Protein AF-A0A6V7JYD3-F1 (afdb_monomer_lite)

Sequence (82 aa):
MGLRKNGVIVVKENITSSNKLEVDTEDSSITRPYHDFKRIFEKAELCCIKEKPQSHMPRGLYPIVMFALRAANSPQSLSETS

Foldseek 3Di:
DDADQVGKDKDKFFADPVQQWDADPVVRDIHHHPVVVVVVCVVVQKDFLDKDWDPDDDPPGGTIMMTIIDRNPRPCSVVRPD

InterPro domains:
  IPR008576 Alpha-N-methyltransferase NTM1 [PF05891] (2-70)
  IPR008576 Alpha-N-methyltransferase NTM1 [PTHR12753] (2-70)
  IPR029063 S-adenosyl-L-methionine-dependent methyltransferase superfamily [G3DSA:3.40.50.150] (1-70)

Structure (mmCIF, N/CA/C/O backbone):
data_AF-A0A6V7JYD3-F1
#
_entry.id   AF-A0A6V7JYD3-F1
#
loop_
_atom_site.group_PDB
_atom_site.id
_atom_site.type_symbol
_atom_site.label_atom_id
_atom_site.label_alt_id
_atom_site.label_comp_id
_atom_site.label_asym_id
_atom_site.label_entity_id
_atom_site.label_seq_id
_atom_site.pdbx_PDB_ins_code
_atom_site.Cartn_x
_atom_site.Cartn_y
_atom_site.Cartn_z
_atom_site.occupancy
_atom_site.B_iso_or_equiv
_atom_site.auth_seq_id
_atom_site.auth_comp_id
_atom_site.auth_asym_id
_atom_site.auth_atom_id
_atom_site.pdbx_PDB_model_num
ATOM 1 N N . MET A 1 1 ? -14.192 19.572 11.672 1.00 46.06 1 MET A N 1
ATOM 2 C CA . MET A 1 1 ? -14.234 18.794 10.411 1.00 46.06 1 MET A CA 1
ATOM 3 C C . MET A 1 1 ? -13.269 17.625 10.552 1.00 46.06 1 MET A C 1
ATOM 5 O O . MET A 1 1 ? -12.204 17.829 11.113 1.00 46.06 1 MET A O 1
ATOM 9 N N . GLY A 1 2 ? -13.655 16.422 10.128 1.00 82.50 2 GLY A N 1
ATOM 10 C CA . GLY A 1 2 ? -12.890 15.177 10.284 1.00 82.50 2 GLY A CA 1
ATOM 11 C C . GLY A 1 2 ? -13.745 13.976 9.869 1.00 82.50 2 GLY A C 1
ATOM 12 O O . GLY A 1 2 ? -14.913 14.158 9.508 1.00 82.50 2 GLY A O 1
ATOM 13 N N . LEU A 1 3 ? -13.197 12.758 9.912 1.00 89.00 3 LEU A N 1
ATOM 14 C CA . LEU A 1 3 ? -14.006 11.551 9.705 1.00 89.00 3 LEU A CA 1
ATOM 15 C C . LEU A 1 3 ? -15.150 11.519 10.727 1.00 89.00 3 LEU A C 1
ATOM 17 O O . LEU A 1 3 ? -14.955 11.802 11.909 1.00 89.00 3 LEU A O 1
ATOM 21 N N . ARG A 1 4 ? -16.358 11.169 10.272 1.00 90.94 4 ARG A N 1
ATOM 22 C CA . ARG A 1 4 ? -17.494 10.941 11.177 1.00 90.94 4 ARG A CA 1
ATOM 23 C C . ARG A 1 4 ? -17.177 9.781 12.125 1.00 90.94 4 ARG A C 1
ATOM 25 O O . ARG A 1 4 ? -16.310 8.958 11.834 1.00 90.94 4 ARG A O 1
ATOM 32 N N . LYS A 1 5 ? -17.915 9.680 13.236 1.00 87.56 5 LYS A N 1
ATOM 33 C CA . LYS A 1 5 ? -17.832 8.524 14.142 1.00 87.56 5 LYS A CA 1
ATOM 34 C C . LYS A 1 5 ? -17.934 7.223 13.332 1.00 87.56 5 LYS A C 1
ATOM 36 O O . LYS A 1 5 ? -18.837 7.087 12.509 1.00 87.56 5 LYS A O 1
ATOM 41 N N . ASN A 1 6 ? -17.002 6.300 13.567 1.00 86.56 6 ASN A N 1
ATOM 42 C CA . ASN A 1 6 ? -16.852 5.019 12.861 1.00 86.56 6 ASN A CA 1
ATOM 43 C C . ASN A 1 6 ? -16.492 5.122 11.363 1.00 86.56 6 ASN A C 1
ATOM 45 O O . ASN A 1 6 ? -16.515 4.105 10.6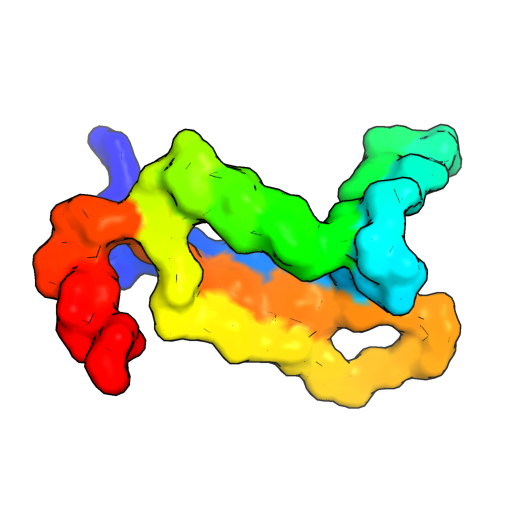67 1.00 86.56 6 ASN A O 1
ATOM 49 N N . GLY A 1 7 ? -16.164 6.317 10.861 1.00 92.25 7 GLY A N 1
ATOM 50 C CA . GLY A 1 7 ? -15.700 6.524 9.493 1.00 92.25 7 GLY A CA 1
ATOM 51 C C . GLY A 1 7 ? -14.421 5.739 9.208 1.00 92.25 7 GLY A C 1
ATOM 52 O O . GLY A 1 7 ? -13.600 5.522 10.098 1.00 92.25 7 GLY A O 1
ATOM 53 N N . VAL A 1 8 ? -14.272 5.297 7.962 1.00 95.44 8 VAL A N 1
ATOM 54 C CA . VAL A 1 8 ? -13.149 4.476 7.499 1.00 95.44 8 VAL A CA 1
ATOM 55 C C . VAL A 1 8 ? -12.528 5.153 6.286 1.00 95.44 8 VAL A C 1
ATOM 57 O O . VAL A 1 8 ? -13.248 5.619 5.404 1.00 95.44 8 VAL A O 1
ATOM 60 N N . ILE A 1 9 ? -11.199 5.182 6.237 1.00 97.12 9 ILE A N 1
ATOM 61 C CA . ILE A 1 9 ? -10.453 5.497 5.017 1.00 97.12 9 ILE A CA 1
ATOM 62 C C . ILE A 1 9 ? -10.145 4.174 4.328 1.00 97.12 9 ILE A C 1
ATOM 64 O O . ILE A 1 9 ? -9.674 3.242 4.974 1.00 97.12 9 ILE A O 1
ATOM 68 N N . VAL A 1 10 ? -10.398 4.083 3.026 1.00 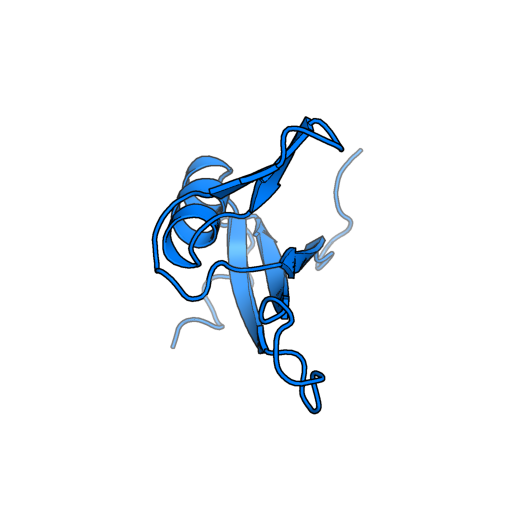98.00 10 VAL A N 1
ATOM 69 C CA . VAL A 1 10 ? -9.979 2.929 2.228 1.00 98.00 10 VAL A CA 1
ATOM 70 C C . VAL A 1 10 ? -8.896 3.377 1.261 1.00 98.00 10 VAL A C 1
ATOM 72 O O . VAL A 1 10 ? -9.139 4.245 0.427 1.00 98.00 10 VAL A O 1
ATOM 75 N N . VAL A 1 11 ? -7.716 2.773 1.366 1.00 98.50 11 VAL A N 1
ATOM 76 C CA . VAL A 1 11 ? -6.623 2.941 0.403 1.00 98.50 11 VAL A CA 1
ATOM 77 C C . VAL A 1 11 ? -6.600 1.706 -0.482 1.00 98.50 11 VAL A C 1
ATOM 79 O O . VAL A 1 11 ? -6.463 0.598 0.027 1.00 98.50 11 VAL A O 1
ATOM 82 N N . LYS A 1 12 ? -6.760 1.877 -1.793 1.00 98.44 12 LYS A N 1
ATOM 83 C CA . LYS A 1 12 ? -6.675 0.796 -2.779 1.00 98.44 12 LYS A CA 1
ATOM 84 C C . LYS A 1 12 ? -5.554 1.130 -3.746 1.00 98.44 12 LYS A C 1
ATOM 86 O O . LYS A 1 12 ? -5.716 2.071 -4.510 1.00 98.44 12 LYS A O 1
ATOM 91 N N . GLU A 1 13 ? -4.463 0.376 -3.700 1.00 98.38 13 GLU A N 1
ATOM 92 C CA . GLU A 1 13 ? -3.236 0.768 -4.395 1.00 98.38 13 GLU A CA 1
ATOM 93 C C . GLU A 1 13 ? -2.449 -0.427 -4.949 1.00 98.38 13 GLU A C 1
ATOM 95 O O . GLU A 1 13 ? -2.593 -1.558 -4.465 1.00 98.38 13 GLU A O 1
ATOM 100 N N . ASN A 1 14 ? -1.629 -0.156 -5.966 1.00 98.44 14 ASN A N 1
ATOM 101 C CA . ASN A 1 14 ? -0.645 -1.066 -6.538 1.00 98.44 14 ASN A CA 1
ATOM 102 C C . ASN A 1 14 ? 0.482 -1.355 -5.537 1.00 98.44 14 ASN A C 1
ATOM 104 O O . ASN A 1 14 ? 1.009 -0.460 -4.872 1.00 98.44 14 ASN A O 1
ATOM 108 N N . ILE A 1 15 ? 0.887 -2.621 -5.474 1.00 98.19 15 ILE A N 1
ATOM 109 C CA . ILE A 1 15 ? 1.977 -3.115 -4.636 1.00 98.19 15 ILE A CA 1
ATOM 110 C C . ILE A 1 15 ? 3.045 -3.739 -5.531 1.00 98.19 15 ILE A C 1
ATOM 112 O O . ILE A 1 15 ? 2.729 -4.526 -6.422 1.00 98.19 15 ILE A O 1
ATOM 116 N N . THR A 1 16 ? 4.320 -3.450 -5.279 1.00 98.06 16 THR A N 1
ATOM 117 C CA . THR A 1 16 ? 5.398 -4.091 -6.041 1.00 98.06 16 THR A CA 1
ATOM 118 C C . THR A 1 16 ? 5.495 -5.582 -5.731 1.00 98.06 16 THR A C 1
ATOM 120 O O . THR A 1 16 ? 5.415 -6.015 -4.579 1.00 98.06 16 THR A O 1
ATOM 123 N N . SER A 1 17 ? 5.714 -6.398 -6.764 1.00 95.19 17 SER A N 1
ATOM 124 C CA . SER A 1 17 ? 5.991 -7.834 -6.590 1.00 95.19 17 SER A CA 1
ATOM 125 C C . SER A 1 17 ? 7.441 -8.110 -6.185 1.00 95.19 17 SER A C 1
ATOM 127 O O . SER A 1 17 ? 7.737 -9.170 -5.641 1.00 95.19 17 SER A O 1
ATOM 129 N N . SER A 1 18 ? 8.344 -7.154 -6.423 1.00 94.75 18 SER A N 1
ATOM 130 C CA . SER A 1 18 ? 9.777 -7.250 -6.126 1.00 94.75 18 SER A CA 1
ATOM 131 C C . SER A 1 18 ? 10.130 -7.015 -4.652 1.00 94.75 18 SER A C 1
ATOM 133 O O . SER A 1 18 ? 11.282 -7.207 -4.257 1.00 94.75 18 SER A O 1
ATOM 135 N N . ASN A 1 19 ? 9.162 -6.565 -3.843 1.00 94.50 19 ASN A N 1
ATOM 136 C CA . ASN A 1 19 ? 9.365 -6.067 -2.481 1.00 94.50 19 ASN A CA 1
ATOM 137 C C . ASN A 1 19 ? 10.374 -4.895 -2.391 1.00 94.50 19 ASN A C 1
ATOM 139 O O . ASN A 1 19 ? 10.951 -4.642 -1.333 1.00 94.50 19 ASN A O 1
ATOM 143 N N . LYS A 1 20 ? 10.578 -4.168 -3.495 1.00 97.00 20 LYS A N 1
ATOM 144 C CA . LYS A 1 20 ? 11.368 -2.933 -3.575 1.00 97.00 20 LYS A CA 1
ATOM 145 C C . LYS A 1 20 ? 10.487 -1.789 -4.064 1.00 97.00 20 LYS A C 1
ATOM 1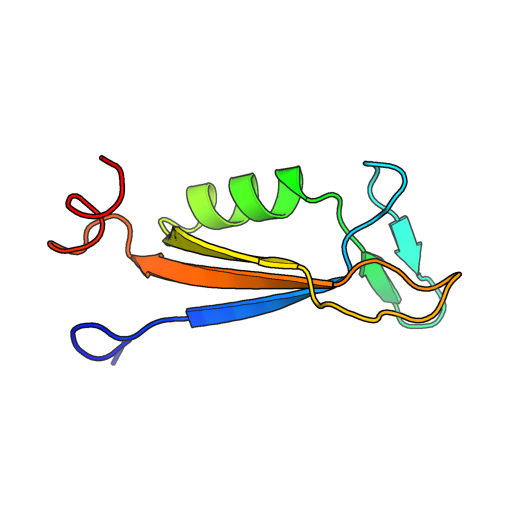47 O O . LYS A 1 20 ? 9.401 -2.023 -4.579 1.00 97.00 20 LYS A O 1
ATOM 152 N N . LEU A 1 21 ? 10.936 -0.557 -3.862 1.00 97.44 21 LEU A N 1
ATOM 153 C CA . LEU A 1 21 ? 10.286 0.628 -4.413 1.00 97.44 21 LEU A CA 1
ATOM 154 C C . LEU A 1 21 ? 10.623 0.745 -5.904 1.00 97.44 21 LEU A C 1
ATOM 156 O O . LEU A 1 21 ? 11.785 0.596 -6.280 1.00 97.44 21 LEU A O 1
ATOM 160 N N . GLU A 1 22 ? 9.617 1.025 -6.726 1.00 98.12 22 GLU A N 1
ATOM 161 C CA . GLU A 1 22 ? 9.747 1.161 -8.178 1.00 98.12 22 GLU A CA 1
ATOM 162 C C . GLU A 1 22 ? 9.222 2.536 -8.604 1.00 98.12 22 GLU A C 1
ATOM 164 O O . GLU A 1 22 ? 8.134 2.946 -8.195 1.00 98.12 22 GLU A O 1
ATOM 169 N N . VAL A 1 23 ? 10.028 3.271 -9.372 1.00 97.81 23 VAL A N 1
ATOM 170 C CA . VAL A 1 23 ? 9.700 4.613 -9.871 1.00 97.81 23 VAL A CA 1
ATOM 171 C C . VAL A 1 23 ? 9.292 4.487 -11.327 1.00 97.81 23 VAL A C 1
ATOM 173 O O . VAL A 1 23 ? 10.061 3.957 -12.129 1.00 97.81 23 VAL A O 1
ATOM 176 N N . ASP A 1 24 ? 8.115 5.002 -11.653 1.00 97.12 24 ASP A N 1
ATOM 177 C CA . ASP A 1 24 ? 7.675 5.167 -13.028 1.00 97.12 24 ASP A CA 1
ATOM 178 C C . ASP A 1 24 ? 7.939 6.616 -13.450 1.00 97.12 24 ASP A C 1
ATOM 180 O O . ASP A 1 24 ? 7.411 7.573 -12.882 1.00 97.12 24 ASP A O 1
ATOM 184 N N . THR A 1 25 ? 8.843 6.791 -14.410 1.00 97.75 25 THR A N 1
ATOM 185 C CA . THR A 1 25 ? 9.236 8.116 -14.899 1.00 97.75 25 THR A CA 1
ATOM 186 C C . THR A 1 25 ? 8.297 8.662 -15.969 1.00 97.75 25 THR A C 1
ATOM 188 O O . THR A 1 25 ? 8.378 9.851 -16.269 1.00 97.75 25 THR A O 1
ATOM 191 N N . GLU A 1 26 ? 7.445 7.825 -16.564 1.00 97.94 26 GLU A N 1
ATOM 192 C CA . GLU A 1 26 ? 6.505 8.248 -17.605 1.00 97.94 26 GLU A CA 1
ATOM 193 C C . GLU A 1 26 ? 5.338 9.028 -16.992 1.00 97.94 26 GLU A C 1
ATOM 195 O O . GLU A 1 26 ? 4.988 10.104 -17.481 1.00 97.94 26 GLU A O 1
ATOM 200 N N . ASP A 1 27 ? 4.803 8.546 -15.866 1.00 97.06 27 ASP A N 1
ATOM 201 C CA . ASP A 1 27 ? 3.719 9.205 -15.127 1.00 97.06 27 ASP A CA 1
ATOM 202 C C . ASP A 1 27 ? 4.169 9.892 -13.822 1.00 97.06 27 ASP A C 1
ATOM 204 O O . ASP A 1 27 ? 3.35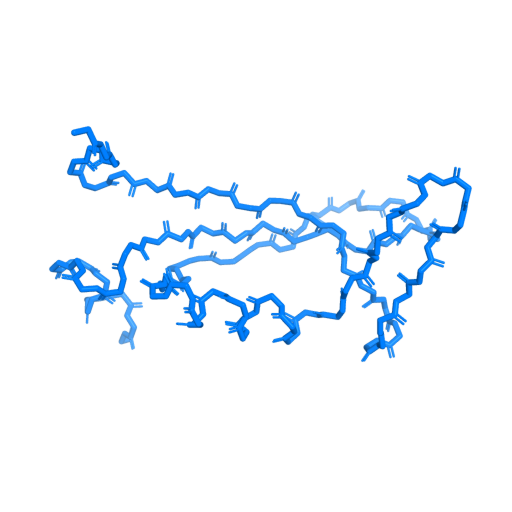8 10.499 -13.119 1.00 97.06 27 ASP A O 1
ATOM 208 N N . SER A 1 28 ? 5.474 9.861 -13.521 1.00 97.56 28 SER A N 1
ATOM 209 C CA . SER A 1 28 ? 6.072 10.431 -12.303 1.00 97.56 28 SER A CA 1
ATOM 210 C C . SER A 1 28 ? 5.494 9.854 -11.002 1.00 97.56 28 SER A C 1
ATOM 212 O O . SER A 1 28 ? 5.392 10.558 -9.989 1.00 97.56 28 SER A O 1
ATOM 214 N N . SER A 1 29 ? 5.124 8.572 -11.009 1.00 97.50 29 SER A N 1
ATOM 215 C CA . SER A 1 29 ? 4.592 7.866 -9.847 1.00 97.50 29 SER A CA 1
ATOM 216 C C . SER A 1 29 ? 5.611 6.922 -9.193 1.00 97.50 29 SER A C 1
ATOM 218 O O . SER A 1 29 ? 6.722 6.683 -9.672 1.00 97.50 29 SER A O 1
ATOM 220 N N . ILE A 1 30 ? 5.241 6.408 -8.017 1.00 97.94 30 ILE A N 1
ATOM 221 C CA . ILE A 1 30 ? 6.024 5.417 -7.278 1.00 97.94 30 ILE A CA 1
ATOM 222 C C . ILE A 1 30 ? 5.101 4.285 -6.847 1.00 97.94 30 ILE A C 1
ATOM 224 O O . ILE A 1 30 ? 4.191 4.505 -6.039 1.00 97.94 30 ILE A O 1
ATOM 228 N N . THR A 1 31 ? 5.423 3.067 -7.275 1.00 98.38 31 THR A N 1
ATOM 229 C CA . THR A 1 31 ? 4.821 1.843 -6.741 1.00 98.38 31 THR A CA 1
ATOM 230 C C . THR A 1 31 ? 5.676 1.343 -5.577 1.00 98.38 31 THR A C 1
ATOM 232 O O . THR A 1 31 ? 6.901 1.240 -5.672 1.00 98.38 31 THR A O 1
ATOM 235 N N . ARG A 1 32 ? 5.047 1.069 -4.430 1.00 98.56 32 ARG A N 1
ATOM 236 C CA . ARG A 1 32 ? 5.746 0.729 -3.178 1.00 98.56 32 ARG A CA 1
ATOM 237 C C . ARG A 1 32 ? 5.557 -0.739 -2.801 1.00 98.56 32 ARG A C 1
ATOM 239 O O . ARG A 1 32 ? 4.530 -1.331 -3.140 1.00 98.56 32 ARG A O 1
ATOM 246 N N . PRO A 1 33 ? 6.500 -1.323 -2.046 1.00 98.38 33 PRO A N 1
ATOM 247 C CA . PRO A 1 33 ? 6.279 -2.617 -1.432 1.00 98.38 33 PRO A CA 1
ATOM 248 C C . PRO A 1 33 ? 5.251 -2.512 -0.303 1.00 98.38 33 PRO A C 1
ATOM 250 O O . PRO A 1 33 ? 5.072 -1.470 0.328 1.00 98.38 33 PRO A O 1
ATOM 253 N N . TYR A 1 34 ? 4.595 -3.629 -0.004 1.00 98.19 34 TYR A N 1
ATOM 254 C CA . TYR A 1 34 ? 3.528 -3.705 0.994 1.00 98.19 34 TYR A CA 1
ATOM 255 C C . TYR A 1 34 ? 3.925 -3.129 2.370 1.00 98.19 34 TYR A C 1
ATOM 257 O O 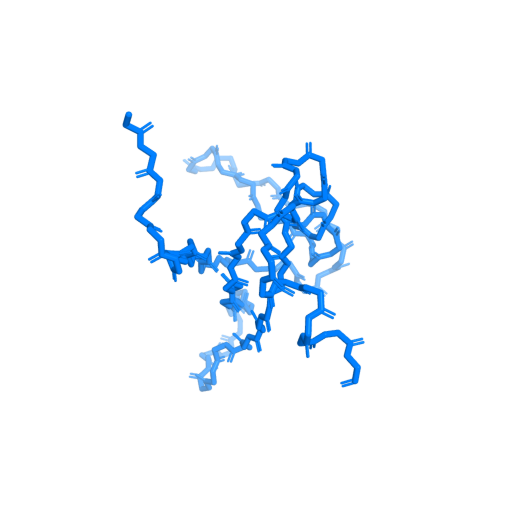. TYR A 1 34 ? 3.157 -2.394 2.994 1.00 98.19 34 TYR A O 1
ATOM 265 N N . HIS A 1 35 ? 5.142 -3.422 2.838 1.00 97.69 35 HIS A N 1
ATOM 266 C CA . HIS A 1 35 ? 5.614 -3.006 4.162 1.00 97.69 35 HIS A CA 1
ATOM 267 C C . HIS A 1 35 ? 5.745 -1.480 4.305 1.00 97.69 35 HIS A C 1
ATOM 269 O O . HIS A 1 35 ? 5.593 -0.947 5.407 1.00 97.69 35 HIS A O 1
ATOM 275 N N . ASP A 1 36 ? 5.962 -0.761 3.201 1.00 98.31 36 ASP A N 1
ATOM 276 C CA . ASP A 1 36 ? 6.023 0.698 3.219 1.00 98.31 36 ASP A CA 1
ATOM 277 C C . ASP A 1 36 ? 4.665 1.317 3.526 1.00 98.31 36 ASP A C 1
ATOM 279 O O . ASP A 1 36 ? 4.602 2.260 4.313 1.00 98.31 36 ASP A O 1
ATOM 283 N N . PHE A 1 37 ? 3.576 0.761 2.988 1.00 98.31 37 PHE A N 1
ATOM 284 C CA . PHE A 1 37 ? 2.226 1.227 3.305 1.00 98.31 37 PHE A CA 1
ATOM 285 C C . PHE A 1 37 ? 1.915 1.062 4.792 1.00 98.31 37 PHE A C 1
ATOM 287 O O . PHE A 1 37 ? 1.471 2.015 5.426 1.00 98.31 37 PHE A O 1
ATOM 294 N N . LYS A 1 38 ? 2.238 -0.097 5.384 1.00 97.44 38 LYS A N 1
ATOM 295 C CA . LYS A 1 38 ? 2.055 -0.335 6.827 1.00 97.44 38 LYS A CA 1
ATOM 296 C C . LYS A 1 38 ? 2.798 0.696 7.677 1.00 97.44 38 LYS A C 1
ATOM 298 O O . LYS A 1 38 ? 2.201 1.282 8.576 1.00 97.44 38 LYS A O 1
ATOM 303 N N . ARG A 1 39 ? 4.059 0.975 7.336 1.00 97.88 39 ARG A N 1
ATOM 304 C CA . ARG A 1 39 ? 4.884 1.988 8.010 1.00 97.88 39 ARG A CA 1
ATOM 305 C C . ARG A 1 39 ? 4.350 3.410 7.821 1.00 97.88 39 ARG A C 1
ATOM 307 O O . ARG A 1 39 ? 4.437 4.222 8.736 1.00 97.88 39 ARG A O 1
ATOM 314 N N . ILE A 1 40 ? 3.822 3.737 6.641 1.00 98.25 40 ILE A N 1
ATOM 315 C CA . ILE A 1 40 ? 3.198 5.041 6.375 1.00 98.25 40 ILE A CA 1
ATOM 316 C C . ILE A 1 40 ? 1.930 5.204 7.217 1.00 98.25 40 ILE A C 1
ATOM 318 O O . ILE A 1 40 ? 1.751 6.256 7.824 1.00 98.25 40 ILE A O 1
ATOM 322 N N . PHE A 1 41 ? 1.080 4.177 7.295 1.00 97.88 41 PHE A N 1
ATOM 323 C CA . PHE A 1 41 ? -0.138 4.225 8.107 1.00 97.88 41 PHE A CA 1
ATOM 324 C C . PHE A 1 41 ? 0.183 4.403 9.590 1.00 97.88 41 PHE A C 1
ATOM 326 O O . PHE A 1 41 ? -0.406 5.267 10.231 1.00 97.88 41 PHE A O 1
ATOM 333 N N . GLU A 1 42 ? 1.173 3.671 10.103 1.00 96.44 42 GLU A N 1
ATOM 334 C CA . GLU A 1 42 ? 1.656 3.826 11.477 1.00 96.44 42 GLU A CA 1
ATOM 335 C C . GLU A 1 42 ? 2.145 5.256 11.755 1.00 96.44 42 GLU A C 1
ATOM 337 O O . GLU A 1 42 ? 1.691 5.890 12.705 1.00 96.44 42 GLU A O 1
ATOM 342 N N . LYS A 1 43 ? 2.998 5.811 10.881 1.00 97.94 43 LYS A N 1
ATOM 343 C CA . LYS A 1 43 ? 3.479 7.201 10.990 1.00 97.94 43 LYS A CA 1
ATOM 344 C C . LYS A 1 43 ? 2.364 8.243 10.905 1.00 97.94 43 LYS A C 1
ATOM 346 O O . LYS A 1 43 ? 2.534 9.346 11.411 1.00 97.94 43 LYS A O 1
ATOM 351 N N . ALA A 1 44 ? 1.261 7.910 10.241 1.00 96.88 44 ALA A N 1
ATOM 352 C CA . ALA A 1 44 ? 0.080 8.755 10.120 1.00 96.88 44 ALA A CA 1
ATOM 353 C C . ALA A 1 44 ? -0.938 8.539 11.257 1.00 96.88 44 ALA A C 1
ATOM 355 O O . ALA A 1 44 ? -2.050 9.056 11.168 1.00 96.88 44 ALA A O 1
ATOM 356 N N . GLU A 1 45 ? -0.595 7.758 12.290 1.00 95.19 45 GLU A N 1
ATOM 357 C CA . GLU A 1 45 ? -1.486 7.400 13.403 1.00 95.19 45 GLU A CA 1
ATOM 358 C C . GLU A 1 45 ? -2.787 6.713 12.938 1.00 95.19 45 GLU A C 1
ATOM 360 O O . GLU A 1 45 ? -3.868 6.870 13.519 1.00 95.19 45 GLU A O 1
ATOM 365 N N . LEU A 1 46 ? -2.683 5.916 11.870 1.00 96.00 46 LEU A N 1
ATOM 366 C CA . LEU A 1 46 ? -3.764 5.113 11.313 1.00 96.00 46 LEU A CA 1
ATOM 367 C C . LEU A 1 46 ? -3.530 3.626 11.591 1.00 96.00 46 LEU A C 1
ATOM 369 O O . LEU A 1 46 ? -2.500 3.050 11.248 1.00 96.00 46 LEU A O 1
ATOM 373 N N . CYS A 1 47 ? -4.541 2.978 12.158 1.00 95.00 47 CYS A N 1
ATOM 374 C CA . CYS A 1 47 ? -4.591 1.536 12.318 1.00 95.00 47 CYS A CA 1
ATOM 375 C C . CYS A 1 47 ? -5.295 0.913 11.111 1.00 95.00 47 CYS A C 1
ATOM 377 O O . CYS A 1 47 ? -6.397 1.328 10.737 1.00 95.00 47 CYS A O 1
ATOM 379 N N . CYS A 1 48 ? -4.670 -0.097 10.508 1.00 96.12 48 CYS A N 1
ATOM 380 C CA . CYS A 1 48 ? -5.306 -0.882 9.464 1.00 96.12 48 CYS A CA 1
ATOM 381 C C . CYS A 1 48 ? -6.140 -2.001 10.082 1.00 96.12 48 CYS A C 1
ATOM 383 O O . CYS A 1 48 ? -5.594 -2.959 10.618 1.00 96.12 48 CYS A O 1
ATOM 385 N N . ILE A 1 49 ? -7.459 -1.858 9.982 1.00 95.94 49 ILE A N 1
ATOM 386 C CA . ILE A 1 49 ? -8.444 -2.769 10.575 1.00 95.94 49 ILE A CA 1
ATOM 387 C C . ILE A 1 49 ? -8.817 -3.927 9.644 1.00 95.94 49 ILE A C 1
ATOM 389 O O . ILE A 1 49 ? -9.371 -4.932 10.078 1.00 95.94 49 ILE A O 1
ATOM 393 N N . LYS A 1 50 ? -8.548 -3.797 8.339 1.00 97.06 50 LYS A N 1
ATOM 394 C CA . LYS A 1 50 ? -8.776 -4.872 7.373 1.00 97.06 50 LYS A CA 1
ATOM 395 C C . LYS A 1 50 ? -7.940 -4.685 6.127 1.00 97.06 50 LYS A C 1
ATOM 397 O O . LYS A 1 50 ? -7.788 -3.570 5.637 1.00 97.06 50 LYS A O 1
ATOM 402 N N . GLU A 1 51 ? -7.515 -5.802 5.560 1.00 97.75 51 GLU A N 1
ATOM 403 C CA . GLU A 1 51 ? -6.784 -5.837 4.304 1.00 97.75 51 GLU A CA 1
ATOM 404 C C . GLU A 1 51 ? -7.371 -6.877 3.366 1.00 97.75 51 GLU A C 1
ATOM 406 O O . GLU A 1 51 ? -7.870 -7.920 3.798 1.00 97.75 51 GLU A O 1
ATOM 411 N N . LYS A 1 52 ? -7.348 -6.582 2.067 1.00 98.06 52 LYS A N 1
ATOM 412 C CA . LYS A 1 52 ? -7.841 -7.506 1.051 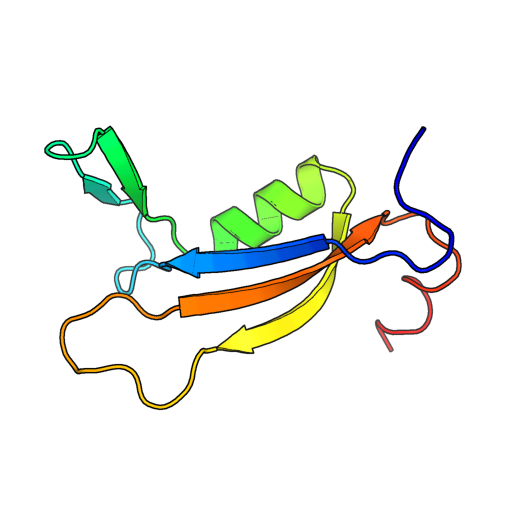1.00 98.06 52 LYS A CA 1
ATOM 413 C C . LYS A 1 52 ? -7.095 -7.324 -0.273 1.00 98.06 52 LYS A C 1
ATOM 415 O O . LYS A 1 52 ? -7.256 -6.278 -0.906 1.00 98.06 52 LYS A O 1
ATOM 420 N N . PRO A 1 53 ? -6.351 -8.340 -0.742 1.00 97.69 53 PRO A N 1
ATOM 421 C CA . PRO A 1 53 ? -5.864 -8.383 -2.116 1.00 97.69 53 PRO A CA 1
ATOM 422 C C . PRO A 1 53 ? -7.027 -8.407 -3.118 1.00 97.69 53 PRO A C 1
ATOM 424 O O . PRO A 1 53 ? -8.049 -9.065 -2.891 1.00 97.69 53 PRO A O 1
ATOM 427 N N . GLN A 1 54 ? -6.884 -7.706 -4.242 1.00 97.81 54 GLN A N 1
ATOM 428 C CA . GLN A 1 54 ? -7.834 -7.792 -5.345 1.00 97.81 54 GLN A CA 1
ATOM 429 C C . GLN A 1 54 ? -7.691 -9.146 -6.048 1.00 97.81 54 GLN A C 1
ATOM 431 O O . GLN A 1 54 ? -6.643 -9.489 -6.589 1.00 97.81 54 GLN A O 1
ATOM 436 N N . SER A 1 55 ? -8.772 -9.918 -6.048 1.00 96.81 55 SER A N 1
ATOM 437 C CA . SER A 1 55 ? -8.853 -11.199 -6.751 1.00 96.81 55 SER A CA 1
ATOM 438 C C . SER A 1 55 ? -8.908 -11.022 -8.270 1.00 96.81 55 SER A C 1
ATOM 440 O O . SER A 1 55 ? -9.411 -10.003 -8.741 1.00 96.81 55 SER A O 1
ATOM 442 N N . HIS A 1 56 ? -8.524 -12.066 -9.012 1.00 96.25 56 HIS A N 1
ATOM 443 C CA . HIS A 1 56 ? -8.677 -12.165 -10.474 1.00 96.25 56 HIS A CA 1
ATOM 444 C C . HIS A 1 56 ? -7.912 -11.097 -11.273 1.00 96.25 56 HIS A C 1
ATOM 446 O O . HIS A 1 56 ? -8.370 -10.653 -12.323 1.00 96.25 56 HIS A O 1
ATOM 452 N N . MET A 1 57 ? -6.736 -10.689 -10.789 1.00 96.06 57 MET A N 1
ATOM 453 C CA . MET A 1 57 ? -5.863 -9.794 -11.547 1.00 96.06 57 MET A CA 1
ATOM 454 C C . MET A 1 57 ? -5.300 -10.490 -12.797 1.00 96.06 57 MET A C 1
ATOM 456 O O . MET A 1 57 ? -4.867 -11.645 -12.706 1.00 96.06 57 MET A O 1
ATOM 460 N N . PRO A 1 58 ? -5.263 -9.802 -13.953 1.00 96.50 58 PRO A N 1
ATOM 461 C CA . PRO A 1 58 ? -4.493 -10.250 -15.106 1.00 96.50 58 PRO A CA 1
ATOM 462 C C . PRO A 1 58 ? -3.025 -10.503 -14.743 1.00 96.50 58 PRO A C 1
ATOM 464 O O . PRO A 1 58 ? -2.449 -9.815 -13.898 1.00 96.50 58 PRO A O 1
ATOM 467 N N . ARG A 1 59 ? -2.398 -11.483 -15.404 1.00 93.38 59 ARG A N 1
ATOM 468 C CA . ARG A 1 59 ? -0.957 -11.728 -15.245 1.00 93.38 59 ARG A CA 1
ATOM 469 C C . ARG A 1 59 ? -0.158 -10.554 -15.809 1.00 93.38 59 ARG A C 1
ATOM 471 O O . ARG A 1 59 ? -0.540 -9.989 -16.826 1.00 93.38 59 ARG A O 1
ATOM 478 N N . GLY A 1 60 ? 0.973 -10.250 -15.176 1.00 93.62 60 GLY A N 1
ATOM 479 C CA . GLY A 1 60 ? 1.885 -9.190 -15.618 1.00 93.62 60 GLY A CA 1
ATOM 480 C C . GLY A 1 60 ? 1.530 -7.786 -15.122 1.00 93.62 60 GLY A C 1
ATOM 481 O O . GLY A 1 60 ? 2.245 -6.851 -15.452 1.00 93.62 60 GLY A O 1
ATOM 482 N N . LEU A 1 61 ? 0.468 -7.632 -14.324 1.00 96.25 61 LEU A N 1
ATOM 483 C CA . LEU A 1 61 ? 0.153 -6.382 -13.628 1.00 96.25 61 LEU A CA 1
ATOM 484 C C . LEU A 1 61 ? 0.620 -6.436 -12.172 1.00 96.25 61 LEU A C 1
ATOM 486 O O . LEU A 1 61 ? 0.721 -7.520 -11.589 1.00 96.25 61 LEU A O 1
ATOM 490 N N . TYR A 1 62 ? 0.832 -5.265 -11.565 1.00 97.50 62 TYR A N 1
ATOM 491 C CA . TYR A 1 62 ? 1.053 -5.187 -10.126 1.00 97.50 62 TYR A CA 1
ATOM 492 C C . TYR A 1 62 ? -0.154 -5.749 -9.361 1.00 97.50 62 TYR A C 1
ATOM 494 O O . TYR A 1 62 ? -1.305 -5.481 -9.729 1.00 97.50 62 TYR A O 1
ATOM 502 N N . PRO A 1 63 ? 0.067 -6.519 -8.283 1.00 97.62 63 PRO A N 1
ATOM 503 C CA . PRO A 1 63 ? -1.002 -6.845 -7.357 1.00 97.62 63 PRO A CA 1
ATOM 504 C C . PRO A 1 63 ? -1.586 -5.564 -6.754 1.00 97.62 63 PRO A C 1
ATOM 506 O O . PRO A 1 63 ? -0.867 -4.613 -6.461 1.00 97.62 63 PRO A O 1
ATOM 509 N N . ILE A 1 64 ? -2.896 -5.566 -6.522 1.00 98.25 64 ILE A N 1
ATOM 510 C CA . ILE A 1 64 ? -3.608 -4.457 -5.880 1.00 98.25 64 ILE A CA 1
ATOM 511 C C . ILE A 1 64 ? -4.078 -4.913 -4.506 1.00 98.25 64 ILE A C 1
ATOM 513 O O . ILE A 1 64 ? -4.659 -5.995 -4.375 1.00 98.25 64 ILE A O 1
ATOM 517 N N . VAL A 1 65 ? -3.883 -4.078 -3.487 1.00 98.50 65 VAL A N 1
ATOM 518 C CA . VAL A 1 65 ? -4.364 -4.335 -2.122 1.00 98.50 65 VAL A CA 1
ATOM 519 C C . VAL A 1 65 ? -5.254 -3.188 -1.661 1.00 98.50 65 VAL A C 1
ATOM 521 O O . VAL A 1 65 ? -4.985 -2.020 -1.925 1.00 98.50 65 VAL A O 1
ATOM 524 N N . MET A 1 66 ? -6.345 -3.538 -0.980 1.00 98.69 66 MET A N 1
ATOM 525 C CA . MET A 1 66 ? -7.230 -2.605 -0.290 1.00 98.69 66 MET A CA 1
ATOM 526 C C . MET A 1 66 ? -6.958 -2.656 1.212 1.00 98.69 66 MET A C 1
ATOM 528 O O . MET A 1 66 ? -7.035 -3.731 1.803 1.00 98.69 66 MET A O 1
ATOM 532 N N . PHE A 1 67 ? -6.713 -1.500 1.819 1.00 98.50 67 PHE A N 1
ATOM 533 C CA . PHE A 1 67 ? -6.506 -1.301 3.250 1.00 98.50 67 PHE A CA 1
ATOM 534 C C . PHE A 1 67 ? -7.650 -0.457 3.807 1.00 98.50 67 PHE A C 1
ATOM 536 O O . PHE A 1 67 ? -7.859 0.671 3.364 1.00 98.50 67 PHE A O 1
ATOM 543 N N . ALA A 1 68 ? -8.385 -0.982 4.780 1.00 98.00 68 ALA A N 1
ATOM 544 C CA . ALA A 1 68 ? -9.343 -0.219 5.568 1.00 98.00 68 ALA A CA 1
ATOM 545 C C . ALA A 1 68 ? -8.635 0.325 6.811 1.00 98.00 68 ALA A C 1
ATOM 547 O O . ALA A 1 68 ? -8.045 -0.441 7.576 1.00 98.00 68 ALA A O 1
ATOM 548 N N . LEU A 1 69 ? -8.687 1.639 7.000 1.00 97.12 69 LEU A N 1
ATOM 549 C CA . LEU A 1 69 ? -7.952 2.370 8.021 1.00 97.12 69 LEU A CA 1
ATOM 550 C C . LEU A 1 69 ? -8.903 3.166 8.920 1.00 97.12 69 LEU A C 1
ATOM 552 O O . LEU A 1 69 ? -9.886 3.753 8.455 1.00 97.12 69 LEU A O 1
ATOM 556 N N . ARG A 1 70 ? -8.564 3.233 10.205 1.00 95.00 70 ARG A N 1
ATOM 557 C CA . ARG A 1 70 ? -9.176 4.118 11.205 1.00 95.00 70 ARG A CA 1
ATOM 558 C C . ARG A 1 70 ? -8.086 4.829 11.996 1.00 95.00 70 ARG A C 1
ATOM 560 O O . ARG A 1 70 ? -6.947 4.379 12.013 1.00 95.00 70 ARG A O 1
ATOM 567 N N . ALA A 1 71 ? -8.437 5.917 12.675 1.00 93.00 71 ALA A N 1
ATOM 568 C CA . ALA A 1 71 ? -7.531 6.545 13.634 1.00 93.00 71 ALA A CA 1
ATOM 569 C C . ALA A 1 71 ? -7.140 5.533 14.724 1.00 93.00 71 ALA A C 1
ATOM 571 O O . ALA A 1 71 ? -8.016 4.875 15.291 1.00 93.00 71 ALA A O 1
ATOM 572 N N . ALA A 1 72 ? -5.845 5.417 15.023 1.00 87.44 72 ALA A N 1
ATOM 573 C CA . ALA A 1 72 ? -5.326 4.439 15.981 1.00 87.44 72 ALA A CA 1
ATOM 574 C C . ALA A 1 72 ? -5.928 4.610 17.389 1.00 87.44 72 ALA A C 1
ATOM 576 O O . ALA A 1 72 ? -6.194 3.624 18.071 1.00 87.44 72 ALA A O 1
ATOM 577 N N . ASN A 1 73 ? -6.254 5.850 17.764 1.00 80.38 73 ASN A N 1
ATOM 578 C CA . ASN A 1 73 ? -6.825 6.205 19.068 1.00 80.38 73 ASN A CA 1
ATOM 579 C C . ASN A 1 73 ? -8.361 6.081 19.122 1.00 80.38 73 ASN A C 1
ATOM 581 O O . ASN A 1 73 ? -8.998 6.585 20.049 1.00 80.38 73 ASN A O 1
ATOM 585 N N . SER A 1 74 ? -8.995 5.467 18.117 1.00 69.62 74 SER A N 1
ATOM 586 C CA . SER A 1 74 ? -10.443 5.257 18.139 1.00 69.62 74 SER A CA 1
ATOM 587 C C . SER A 1 74 ? -10.816 4.131 19.124 1.00 69.62 74 SER A C 1
ATOM 589 O O . SER A 1 74 ? -10.136 3.110 19.163 1.00 69.62 74 SER A O 1
ATOM 591 N N . PRO A 1 75 ? -11.916 4.233 19.893 1.00 64.19 75 PRO A N 1
ATOM 592 C CA . PRO A 1 75 ? -12.289 3.203 20.873 1.00 64.19 75 PRO A CA 1
ATOM 593 C C . PRO A 1 75 ? -12.482 1.798 20.277 1.00 64.19 75 PRO A C 1
ATOM 595 O O . PRO A 1 75 ? -12.455 0.813 21.003 1.00 64.19 75 PRO A O 1
ATOM 598 N N . GLN A 1 76 ? -12.709 1.706 18.962 1.00 62.81 76 GLN A N 1
ATOM 599 C CA . GLN A 1 76 ? -13.009 0.459 18.257 1.00 62.81 76 GLN A CA 1
ATOM 600 C C . GLN A 1 76 ? -11.804 -0.149 17.526 1.00 62.81 76 GLN A C 1
ATOM 602 O O . GLN A 1 76 ? -11.896 -1.293 17.095 1.00 62.81 76 GLN A O 1
ATOM 607 N N . SER A 1 77 ? -10.679 0.565 17.377 1.00 57.31 77 SER A N 1
ATOM 608 C CA . SER A 1 77 ? -9.451 -0.037 16.825 1.00 57.31 77 SER A CA 1
ATOM 609 C C . SER A 1 77 ? -8.786 -1.002 17.810 1.00 57.31 77 SER A C 1
ATOM 611 O O . SER A 1 77 ? -8.050 -1.881 17.384 1.00 57.31 77 SER A O 1
ATOM 613 N N . LEU A 1 78 ? -9.087 -0.883 19.107 1.00 57.88 78 LEU A N 1
ATOM 614 C CA . LEU A 1 78 ? -8.552 -1.744 20.168 1.00 57.88 78 LEU A CA 1
ATOM 615 C C . LEU A 1 78 ? -9.274 -3.099 20.292 1.00 57.88 78 LEU A C 1
ATOM 617 O O . LEU A 1 78 ? -8.750 -4.003 20.933 1.00 57.88 78 LEU A O 1
ATOM 621 N N . SER A 1 79 ? -10.466 -3.253 19.703 1.00 57.34 79 SER A N 1
ATOM 622 C CA . SER A 1 79 ? -11.280 -4.476 19.816 1.00 57.34 79 SER A CA 1
ATOM 623 C C . SER A 1 79 ? -11.133 -5.451 18.645 1.00 57.34 79 SER A C 1
ATOM 625 O O . SER A 1 79 ? -11.636 -6.564 18.726 1.00 57.34 79 SER A O 1
ATOM 627 N N . GLU A 1 80 ? -10.499 -5.036 17.545 1.00 54.84 80 GLU A N 1
ATOM 628 C CA . GLU A 1 80 ? -10.379 -5.838 16.313 1.00 54.84 80 GLU A CA 1
ATOM 629 C C . GLU A 1 80 ? -8.974 -6.446 16.126 1.00 54.84 80 GLU A C 1
ATOM 631 O O . GLU A 1 80 ? -8.738 -7.162 15.158 1.00 54.84 80 GLU A O 1
ATOM 636 N N . THR A 1 81 ? -8.042 -6.196 17.054 1.00 48.62 81 THR A N 1
ATOM 637 C CA . THR A 1 81 ? -6.672 -6.745 17.039 1.00 48.62 81 THR A CA 1
ATOM 638 C C . THR A 1 81 ? -6.489 -7.976 17.943 1.00 48.62 81 THR A C 1
ATOM 640 O O . THR A 1 81 ? -5.359 -8.272 18.326 1.00 48.62 81 THR A O 1
ATOM 643 N N . SER A 1 82 ? -7.574 -8.659 18.333 1.00 39.12 82 SER A N 1
ATOM 644 C CA . SER A 1 82 ? -7.558 -9.894 19.149 1.00 39.12 82 SER A CA 1
ATOM 645 C C . SER A 1 82 ? -7.891 -11.131 18.328 1.00 39.12 82 SER A C 1
ATOM 647 O O . SER A 1 82 ? -8.806 -11.033 17.480 1.00 39.12 82 SER A O 1
#

Organism: NCBI:txid1563983

pLDDT: mean 91.11, std 13.93, range [39.12, 98.69]

Secondary structure (DSSP, 8-state):
--PPTT--EEEEEEB-TTSS-EEETTTTEEEB-HHHHHHHHHHTTEEEEEEEEPSSPPTTSPPEEEEEEEETTSTTTTSS--

Radius of gyration: 14.55 Å; chains: 1; bounding box: 29×31×38 Å